Protein AF-D3FCY1-F1 (afdb_monomer_lite)

Sequence (72 aa):
MTGIDQLEYFSRQLEDAAAQLRGGELEPEQAARLVEECARLAGDAANELDRRVRNAADPPAPGQTTLPTDRA

Organism: Conexibacter woesei (strain DSM 14684 / CCUG 47730 / CIP 108061 / JCM 11494 / NBRC 100937 / ID131577) (NCBI:txid469383)

Secondary structure (DSSP, 8-state):
--HHHHHHHHHHHHHHHHHHHHH--S-HHHHHHHHHHHHHHHHHHHHHHHHHHHHHSPPPPTT---------

pLDDT: mean 83.51, std 12.97, range [54.59, 95.81]

Radius of gyration: 19.27 Å; chains: 1; bounding box: 59×19×44 Å

Structure (mmCIF, N/CA/C/O backbone):
data_AF-D3FCY1-F1
#
_entry.id   AF-D3FCY1-F1
#
loop_
_atom_site.group_PDB
_atom_site.id
_atom_site.type_symbol
_atom_site.label_atom_id
_atom_site.label_alt_id
_atom_site.label_comp_id
_atom_site.label_asym_id
_atom_site.label_entity_id
_atom_site.label_seq_id
_atom_site.pdbx_PDB_ins_code
_atom_site.Cartn_x
_atom_site.Cartn_y
_atom_site.Cartn_z
_atom_site.occupancy
_atom_site.B_iso_or_equiv
_atom_site.auth_seq_id
_atom_site.auth_comp_id
_atom_site.auth_asym_id
_atom_site.auth_atom_id
_atom_site.pdbx_PDB_model_num
ATOM 1 N N . MET A 1 1 ? 1.476 -15.347 -13.710 1.00 60.38 1 MET A N 1
ATOM 2 C CA . MET A 1 1 ? 1.225 -13.937 -13.363 1.00 60.38 1 MET A CA 1
ATOM 3 C C . MET A 1 1 ? 2.357 -13.136 -13.966 1.00 60.38 1 MET A C 1
ATOM 5 O O . MET A 1 1 ? 3.508 -13.424 -13.659 1.00 60.38 1 MET A O 1
ATOM 9 N N . THR A 1 2 ? 2.062 -12.266 -14.926 1.00 76.81 2 THR A N 1
ATOM 10 C CA . THR A 1 2 ? 3.051 -11.336 -15.479 1.00 76.81 2 THR A CA 1
ATOM 11 C C . THR A 1 2 ? 3.333 -10.237 -14.461 1.00 76.81 2 THR A C 1
ATOM 13 O O . THR A 1 2 ? 2.599 -10.082 -13.486 1.00 76.81 2 THR A O 1
ATOM 16 N N . GLY A 1 3 ? 4.394 -9.458 -14.669 1.00 73.06 3 GLY A N 1
ATOM 17 C CA . GLY A 1 3 ? 4.676 -8.334 -13.790 1.00 73.06 3 GLY A CA 1
ATOM 18 C C . GLY A 1 3 ? 3.455 -7.412 -13.638 1.00 73.06 3 GLY A C 1
ATOM 19 O O . GLY A 1 3 ? 3.054 -7.090 -12.522 1.00 73.06 3 GLY A O 1
ATOM 20 N N . ILE A 1 4 ? 2.831 -6.975 -14.730 1.00 80.81 4 ILE A N 1
ATOM 21 C CA . ILE A 1 4 ? 1.709 -6.022 -14.652 1.00 80.81 4 ILE A CA 1
ATOM 22 C C . ILE A 1 4 ? 0.612 -6.533 -13.703 1.00 80.81 4 ILE A C 1
ATOM 24 O O . ILE A 1 4 ? 0.216 -5.797 -12.803 1.00 80.81 4 ILE A O 1
ATOM 28 N N . ASP A 1 5 ? 0.290 -7.826 -13.770 1.00 88.06 5 ASP A N 1
ATOM 29 C CA . ASP A 1 5 ? -0.661 -8.480 -12.860 1.00 88.06 5 ASP A CA 1
ATOM 30 C C . ASP A 1 5 ? -0.259 -8.372 -11.372 1.00 88.06 5 ASP A C 1
ATOM 32 O O . ASP A 1 5 ? -1.114 -8.268 -10.497 1.00 88.06 5 ASP A O 1
ATOM 36 N N . GLN A 1 6 ? 1.042 -8.371 -11.064 1.00 87.25 6 GLN A N 1
ATOM 37 C CA . GLN A 1 6 ? 1.564 -8.257 -9.698 1.00 87.25 6 GLN A CA 1
ATOM 38 C C . GLN A 1 6 ? 1.451 -6.833 -9.125 1.00 87.25 6 GLN A C 1
ATOM 40 O O . GLN A 1 6 ? 1.178 -6.681 -7.937 1.00 87.25 6 GLN A O 1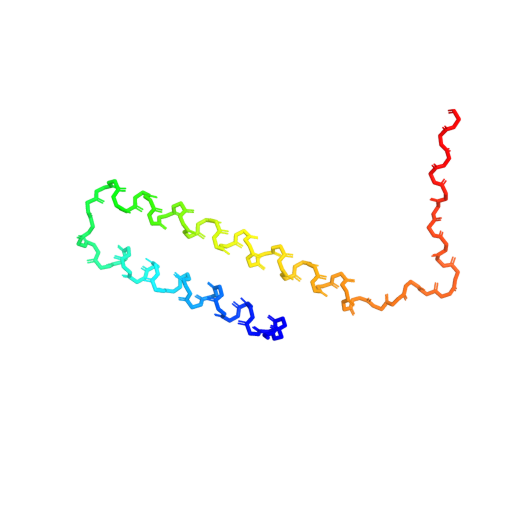
ATOM 45 N N . LEU A 1 7 ? 1.654 -5.789 -9.943 1.00 90.81 7 LEU A N 1
ATOM 46 C CA . LEU A 1 7 ? 1.469 -4.401 -9.485 1.00 90.81 7 LEU A CA 1
ATOM 47 C C . LEU A 1 7 ? -0.014 -4.079 -9.293 1.00 90.81 7 LEU A C 1
ATOM 49 O O . LEU A 1 7 ? -0.372 -3.482 -8.282 1.00 90.81 7 LEU A O 1
ATOM 53 N N . GLU A 1 8 ? -0.864 -4.532 -10.215 1.00 91.12 8 GLU A N 1
ATOM 54 C CA . GLU A 1 8 ? -2.321 -4.421 -10.091 1.00 91.12 8 GLU A CA 1
ATOM 55 C C . GLU A 1 8 ? -2.820 -5.118 -8.820 1.00 91.12 8 GLU A C 1
ATOM 57 O O . GLU A 1 8 ? -3.612 -4.551 -8.068 1.00 91.12 8 GLU A O 1
ATOM 62 N N . TYR A 1 9 ? -2.289 -6.308 -8.516 1.00 92.06 9 TYR A N 1
ATOM 63 C CA . TYR A 1 9 ? -2.577 -7.002 -7.263 1.00 92.06 9 TYR A CA 1
ATOM 64 C C . TYR A 1 9 ? -2.210 -6.158 -6.033 1.00 92.06 9 TYR A C 1
ATOM 66 O O . TYR A 1 9 ? -3.035 -5.996 -5.135 1.00 92.06 9 TYR A O 1
ATOM 74 N N . PHE A 1 10 ? -1.005 -5.579 -5.984 1.00 91.06 10 PHE A N 1
ATOM 75 C CA . PHE A 1 10 ? -0.606 -4.741 -4.848 1.00 91.06 10 PHE A CA 1
ATOM 76 C C . PHE A 1 10 ? -1.448 -3.464 -4.724 1.00 91.06 10 PHE A C 1
ATOM 78 O O . PHE A 1 10 ? -1.811 -3.097 -3.607 1.00 91.06 10 PHE A O 1
ATOM 85 N N . SER A 1 11 ? -1.805 -2.820 -5.842 1.00 92.00 11 SER A N 1
ATOM 86 C CA . SER A 1 11 ? -2.689 -1.644 -5.831 1.00 92.00 11 SER A CA 1
ATOM 87 C C . SER A 1 11 ? -4.067 -1.995 -5.279 1.00 92.00 11 SER A C 1
ATOM 89 O O . SER A 1 11 ? -4.571 -1.306 -4.395 1.00 92.00 11 SER A O 1
ATOM 91 N N . ARG A 1 12 ? -4.641 -3.122 -5.718 1.00 94.94 12 ARG A N 1
ATOM 92 C CA . ARG A 1 12 ? -5.944 -3.597 -5.239 1.00 94.94 12 ARG A CA 1
ATOM 93 C C . ARG A 1 12 ? -5.948 -3.832 -3.729 1.00 94.94 12 ARG A C 1
ATOM 95 O O . ARG A 1 12 ? -6.830 -3.343 -3.031 1.00 94.94 12 ARG A O 1
ATOM 102 N N . GLN A 1 13 ? -4.926 -4.518 -3.218 1.00 93.44 13 GLN A N 1
ATOM 103 C CA . GLN A 1 13 ? -4.792 -4.777 -1.783 1.00 93.44 13 GLN A CA 1
ATOM 104 C C . GLN A 1 13 ? -4.650 -3.477 -0.971 1.00 93.44 13 GLN A C 1
ATOM 106 O O . GLN A 1 13 ? -5.222 -3.363 0.112 1.00 93.44 13 GLN A O 1
ATOM 111 N N . LEU A 1 14 ? -3.920 -2.485 -1.494 1.00 92.50 14 LEU A N 1
ATOM 112 C CA . LEU A 1 14 ? -3.791 -1.166 -0.867 1.00 92.50 14 LEU A CA 1
ATOM 113 C C . LEU A 1 14 ? -5.118 -0.403 -0.837 1.00 92.50 14 LEU A C 1
ATOM 115 O O . LEU A 1 14 ? -5.454 0.211 0.176 1.00 92.50 14 LEU A O 1
ATOM 119 N N . GLU A 1 15 ? -5.874 -0.433 -1.932 1.00 94.44 15 GLU A N 1
ATOM 120 C CA . GLU A 1 15 ? -7.181 0.219 -2.028 1.00 94.44 15 GLU A CA 1
ATOM 121 C C . GLU A 1 15 ? -8.178 -0.363 -1.023 1.00 94.44 15 GLU A C 1
ATOM 123 O O . GLU A 1 15 ? -8.848 0.401 -0.320 1.00 94.44 15 GLU A O 1
ATOM 128 N N . ASP A 1 16 ? -8.222 -1.692 -0.902 1.00 93.25 16 ASP A N 1
ATOM 129 C CA . ASP A 1 16 ? -9.107 -2.402 0.023 1.00 93.25 16 ASP A CA 1
ATOM 130 C C . ASP A 1 16 ? -8.744 -2.119 1.491 1.00 93.25 16 ASP A C 1
ATOM 132 O O . ASP A 1 16 ? -9.622 -1.858 2.321 1.00 93.25 16 ASP A O 1
ATOM 136 N N . ALA A 1 17 ? -7.452 -2.108 1.826 1.00 91.00 17 ALA A N 1
ATOM 137 C CA . ALA A 1 17 ? -6.984 -1.757 3.165 1.00 91.00 17 ALA A CA 1
ATOM 138 C C . ALA A 1 17 ? -7.263 -0.279 3.500 1.00 91.00 17 ALA A C 1
ATOM 140 O O . ALA A 1 17 ? -7.750 0.052 4.584 1.00 91.00 17 ALA A O 1
ATOM 141 N N . ALA A 1 18 ? -7.048 0.633 2.549 1.00 90.50 18 ALA A N 1
ATOM 142 C CA . ALA A 1 18 ? -7.361 2.047 2.732 1.00 90.50 18 ALA A CA 1
ATOM 143 C C . ALA A 1 18 ? -8.872 2.305 2.860 1.00 90.50 18 ALA A C 1
ATOM 145 O O . ALA A 1 18 ? -9.284 3.202 3.598 1.00 90.50 18 ALA A O 1
ATOM 146 N N . ALA A 1 19 ? -9.7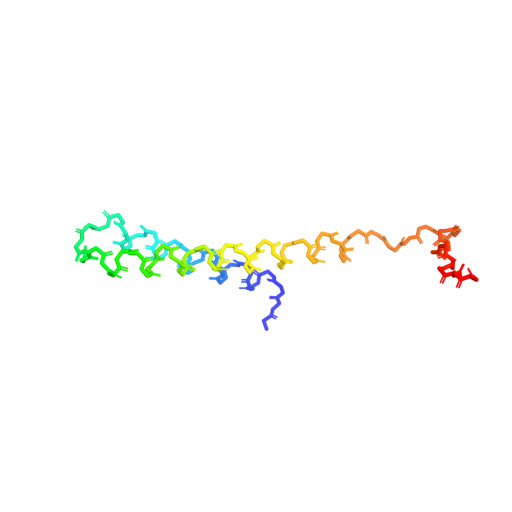10 1.538 2.156 1.00 93.56 19 ALA A N 1
ATOM 147 C CA . ALA A 1 19 ? -11.161 1.611 2.291 1.00 93.56 19 ALA A CA 1
ATOM 148 C C . ALA A 1 19 ? -11.615 1.205 3.700 1.00 93.56 19 ALA A C 1
ATOM 150 O O . ALA A 1 19 ? -12.417 1.918 4.300 1.00 93.56 19 ALA A O 1
ATOM 151 N N . GLN A 1 20 ? -11.044 0.133 4.254 1.00 90.44 20 GLN A N 1
ATOM 152 C CA . GLN A 1 20 ? -11.311 -0.307 5.626 1.00 90.44 20 GLN A CA 1
ATOM 153 C C . GLN A 1 20 ? -10.893 0.745 6.666 1.00 90.44 20 GLN A C 1
ATOM 155 O O . GLN A 1 20 ? -11.676 1.059 7.560 1.00 90.44 20 GLN A O 1
ATOM 160 N N . LEU A 1 21 ? -9.717 1.367 6.510 1.00 89.62 21 LEU A N 1
ATOM 161 C CA . LEU A 1 21 ? -9.280 2.468 7.383 1.00 89.62 21 LEU A CA 1
ATOM 162 C C . LEU A 1 21 ? -10.240 3.663 7.343 1.00 89.62 21 LEU A C 1
ATOM 164 O O . LEU A 1 21 ? -10.581 4.219 8.386 1.00 89.62 21 LEU A O 1
ATOM 168 N N . ARG A 1 22 ? -10.703 4.053 6.148 1.00 90.00 22 ARG A N 1
ATOM 169 C CA . ARG A 1 22 ? -11.677 5.147 5.986 1.00 90.00 22 ARG A CA 1
ATOM 170 C C . ARG A 1 22 ? -13.060 4.805 6.536 1.00 90.00 22 ARG A C 1
ATOM 172 O O . ARG A 1 22 ? -13.796 5.726 6.874 1.00 90.00 22 ARG A O 1
ATOM 179 N N . GLY A 1 23 ? -13.400 3.518 6.615 1.00 92.44 23 GLY A N 1
ATOM 180 C CA . GLY A 1 23 ? -14.644 3.045 7.218 1.00 92.44 23 GLY A CA 1
ATOM 181 C C . GLY A 1 23 ? -14.763 3.417 8.697 1.00 92.44 23 GLY A C 1
ATOM 182 O O . GLY A 1 23 ? -15.866 3.652 9.171 1.00 92.44 23 GLY A O 1
ATOM 183 N N . GLY A 1 24 ? -13.640 3.541 9.414 1.00 86.44 24 GLY A N 1
ATOM 184 C CA . GLY A 1 24 ? -13.612 4.058 10.787 1.00 86.44 24 GLY A CA 1
ATOM 185 C C . GLY A 1 24 ? -14.190 3.120 11.856 1.00 86.44 24 GLY A C 1
ATOM 186 O O . GLY A 1 24 ? -14.221 3.494 13.022 1.00 86.44 24 GLY A O 1
ATOM 187 N N . GLU A 1 25 ? -14.602 1.905 11.489 1.00 89.12 25 GLU A N 1
ATOM 188 C CA . GLU A 1 25 ? -15.141 0.877 12.399 1.00 89.12 25 GLU A CA 1
ATOM 189 C C . GLU A 1 25 ? -14.045 -0.037 12.987 1.00 89.12 25 GLU A C 1
ATOM 191 O O . GLU A 1 25 ? -14.318 -1.149 13.432 1.00 89.12 25 GLU A O 1
ATOM 196 N N . LEU A 1 26 ? -12.785 0.407 12.956 1.00 90.38 26 LEU A N 1
ATOM 197 C CA . LEU A 1 26 ? -11.634 -0.372 13.406 1.00 90.38 26 LEU A CA 1
ATOM 198 C C . LEU A 1 26 ? -11.168 0.101 14.779 1.00 90.38 26 LEU A C 1
ATOM 200 O O . LEU A 1 26 ? -10.952 1.294 14.996 1.00 90.38 26 LEU A O 1
ATOM 204 N N . GLU A 1 27 ? -10.913 -0.855 15.668 1.00 94.81 27 GLU A N 1
ATOM 205 C CA . GLU A 1 27 ? -10.210 -0.576 16.917 1.00 94.81 27 GLU A CA 1
ATOM 206 C C . GLU A 1 27 ? -8.782 -0.068 16.634 1.00 94.81 27 GLU A C 1
ATOM 208 O O . GLU A 1 27 ? -8.181 -0.446 15.617 1.00 94.81 27 GLU A O 1
ATOM 213 N N . PRO A 1 28 ? -8.188 0.747 17.522 1.00 91.12 28 PRO A N 1
ATOM 214 C CA . PRO A 1 28 ? -6.870 1.348 17.304 1.00 91.12 28 PRO A CA 1
ATOM 215 C C . PRO A 1 28 ? -5.775 0.339 16.926 1.00 91.12 28 PRO A C 1
ATOM 217 O O . PRO A 1 28 ? -5.007 0.574 15.993 1.00 91.12 28 PRO A O 1
ATOM 220 N N . GLU A 1 29 ? -5.726 -0.823 17.581 1.00 93.75 29 GLU A N 1
ATOM 221 C CA . GLU A 1 29 ? -4.754 -1.882 17.287 1.00 93.75 29 GLU A CA 1
ATOM 222 C C . GLU A 1 29 ? -5.020 -2.594 15.952 1.00 93.75 29 GLU A C 1
ATOM 224 O O . GLU A 1 29 ? -4.111 -3.184 15.362 1.00 93.75 29 GLU A O 1
ATOM 229 N N . GLN A 1 30 ? -6.264 -2.601 15.471 1.00 91.56 30 GLN A N 1
ATOM 230 C CA . GLN A 1 30 ? -6.594 -3.104 14.135 1.00 91.56 30 GLN A CA 1
ATOM 231 C C . GLN A 1 30 ? -6.208 -2.087 13.065 1.00 91.56 30 GLN A C 1
ATOM 233 O O . GLN A 1 30 ? -5.578 -2.465 12.080 1.00 91.56 30 GLN A O 1
ATOM 238 N N . ALA A 1 31 ? -6.499 -0.805 13.290 1.00 92.25 31 ALA A N 1
ATOM 239 C CA . ALA A 1 31 ? -6.078 0.268 12.399 1.00 92.25 31 ALA A CA 1
ATOM 240 C C . ALA A 1 31 ? -4.546 0.330 12.274 1.00 92.25 31 ALA A C 1
ATOM 242 O O . ALA A 1 31 ? -4.032 0.419 11.162 1.00 92.25 31 ALA A O 1
ATOM 243 N N . ALA A 1 32 ? -3.808 0.201 13.383 1.00 93.81 32 ALA A N 1
ATOM 244 C CA . ALA A 1 32 ? -2.344 0.182 13.377 1.00 93.81 32 ALA A CA 1
ATOM 245 C C . ALA A 1 32 ? -1.784 -0.969 12.524 1.00 93.81 32 ALA A C 1
ATOM 247 O O . ALA A 1 32 ? -0.977 -0.736 11.626 1.00 93.81 32 ALA A O 1
ATOM 248 N N . ARG A 1 33 ? -2.281 -2.195 12.734 1.00 94.44 33 ARG A N 1
ATOM 249 C CA . ARG A 1 33 ? -1.882 -3.367 11.935 1.00 94.44 33 ARG A CA 1
ATOM 250 C C . ARG A 1 33 ? -2.189 -3.195 10.450 1.00 94.44 33 ARG A C 1
ATOM 252 O O . ARG A 1 33 ? -1.382 -3.576 9.608 1.00 94.44 33 ARG A O 1
ATOM 259 N N . LEU A 1 34 ? -3.334 -2.603 10.127 1.00 93.12 34 LEU A N 1
ATOM 260 C CA . LEU A 1 34 ? -3.736 -2.373 8.744 1.00 93.12 34 LEU A CA 1
ATOM 261 C C . LEU A 1 34 ? -2.874 -1.292 8.066 1.00 93.12 34 LEU A C 1
ATOM 263 O O . LEU A 1 34 ? -2.526 -1.422 6.896 1.00 93.12 34 LEU A O 1
ATOM 267 N N . VAL A 1 35 ? -2.460 -0.255 8.802 1.00 93.06 35 VAL A N 1
ATOM 268 C CA . VAL A 1 35 ? -1.492 0.746 8.318 1.00 93.06 35 VAL A CA 1
ATOM 269 C C . VAL A 1 35 ? -0.111 0.124 8.082 1.00 93.06 35 VAL A C 1
ATOM 271 O O . VAL A 1 35 ? 0.521 0.416 7.066 1.00 93.06 35 VAL A O 1
ATOM 274 N N . GLU A 1 36 ? 0.356 -0.752 8.973 1.00 95.81 36 GLU A N 1
ATOM 275 C CA . GLU A 1 36 ? 1.609 -1.498 8.785 1.00 95.81 36 GLU A CA 1
ATOM 276 C C . GLU A 1 36 ? 1.555 -2.397 7.541 1.00 95.81 36 GLU A C 1
ATOM 278 O O . GLU A 1 36 ? 2.509 -2.445 6.759 1.00 95.81 36 GLU A O 1
ATOM 283 N N . GLU A 1 37 ? 0.425 -3.067 7.313 1.00 93.56 37 GLU A N 1
ATOM 284 C CA . GLU A 1 37 ? 0.204 -3.871 6.113 1.00 93.56 37 GLU A CA 1
ATOM 285 C C . GLU A 1 37 ? 0.221 -3.015 4.840 1.00 93.56 37 GLU A C 1
ATOM 287 O O . GLU A 1 37 ? 0.903 -3.373 3.876 1.00 93.56 37 GLU A O 1
ATOM 292 N N . CYS A 1 38 ? -0.434 -1.848 4.851 1.00 92.38 38 CYS A N 1
ATOM 293 C CA . CYS A 1 38 ? -0.349 -0.876 3.760 1.00 92.38 38 CYS A CA 1
ATOM 294 C C . CYS A 1 38 ? 1.100 -0.461 3.478 1.00 92.38 38 CYS A C 1
ATOM 296 O O . CYS A 1 38 ? 1.529 -0.445 2.324 1.00 92.38 38 CYS A O 1
ATOM 298 N N . ALA A 1 39 ? 1.880 -0.151 4.516 1.00 95.06 39 ALA A N 1
ATOM 299 C CA . ALA A 1 39 ? 3.281 0.227 4.351 1.00 95.06 39 ALA A CA 1
ATOM 300 C C . ALA A 1 39 ? 4.107 -0.905 3.716 1.00 95.06 39 ALA A C 1
ATOM 302 O O . ALA A 1 39 ? 4.917 -0.648 2.821 1.00 95.06 39 ALA A O 1
ATOM 303 N N . ARG A 1 40 ? 3.866 -2.162 4.119 1.00 94.69 40 ARG A N 1
ATOM 304 C CA . ARG A 1 40 ? 4.520 -3.336 3.522 1.00 94.69 40 ARG A CA 1
ATOM 305 C C . ARG A 1 40 ? 4.163 -3.488 2.043 1.00 94.69 40 ARG A C 1
ATOM 307 O O . ARG A 1 40 ? 5.062 -3.587 1.214 1.00 94.69 40 ARG A O 1
ATOM 314 N N . LEU A 1 41 ? 2.871 -3.455 1.710 1.00 92.44 41 LEU A N 1
ATOM 315 C CA . LEU A 1 41 ? 2.383 -3.595 0.333 1.00 92.44 41 LEU A CA 1
ATOM 316 C C . LEU A 1 41 ? 2.925 -2.493 -0.587 1.00 92.44 41 LEU A C 1
ATOM 318 O O . LEU A 1 41 ? 3.328 -2.772 -1.715 1.00 92.44 41 LEU A O 1
ATOM 322 N N . ALA A 1 42 ? 2.988 -1.252 -0.098 1.00 92.44 42 ALA A N 1
ATOM 323 C CA . ALA A 1 42 ? 3.571 -0.137 -0.837 1.00 92.44 42 ALA A CA 1
ATOM 324 C C . ALA A 1 42 ? 5.073 -0.342 -1.097 1.00 92.44 42 ALA A C 1
ATOM 326 O O . ALA A 1 42 ? 5.549 -0.072 -2.201 1.00 92.44 42 ALA A O 1
ATOM 327 N N . GLY A 1 43 ? 5.813 -0.858 -0.111 1.00 94.56 43 GLY A N 1
ATOM 328 C CA . GLY A 1 43 ? 7.224 -1.214 -0.270 1.00 94.56 43 GLY A CA 1
ATOM 329 C C . GLY A 1 43 ? 7.442 -2.312 -1.313 1.00 94.56 43 GLY A C 1
ATOM 330 O O . GLY A 1 43 ? 8.310 -2.183 -2.177 1.00 94.56 43 GLY A O 1
ATOM 331 N N . ASP A 1 44 ? 6.622 -3.363 -1.283 1.00 92.50 44 ASP A N 1
ATOM 332 C CA . ASP A 1 44 ? 6.689 -4.463 -2.249 1.00 92.50 44 ASP A CA 1
ATOM 333 C C . ASP A 1 44 ? 6.382 -3.983 -3.677 1.00 92.50 44 ASP A C 1
ATOM 335 O O . ASP A 1 44 ? 7.118 -4.303 -4.615 1.00 92.50 44 ASP A O 1
ATOM 339 N N . ALA A 1 45 ? 5.353 -3.145 -3.839 1.00 91.69 45 ALA A N 1
ATOM 340 C CA . ALA A 1 45 ? 5.011 -2.536 -5.121 1.00 91.69 45 ALA A CA 1
ATOM 341 C C . ALA A 1 45 ? 6.131 -1.626 -5.652 1.00 91.69 45 ALA A C 1
ATOM 343 O O . ALA A 1 45 ? 6.486 -1.710 -6.828 1.00 91.69 45 ALA A O 1
ATOM 344 N N . ALA A 1 46 ? 6.724 -0.790 -4.793 1.00 91.81 46 ALA A N 1
ATOM 345 C CA . ALA A 1 46 ? 7.828 0.089 -5.172 1.00 91.81 46 ALA A CA 1
ATOM 346 C C . ALA A 1 46 ? 9.063 -0.707 -5.620 1.00 91.81 46 ALA A C 1
ATOM 348 O O . ALA A 1 46 ? 9.657 -0.396 -6.652 1.00 91.81 46 ALA A O 1
ATOM 349 N N . ASN A 1 47 ? 9.413 -1.769 -4.890 1.00 92.38 47 ASN A N 1
ATOM 350 C CA . ASN A 1 47 ? 10.520 -2.656 -5.247 1.00 92.38 47 ASN A CA 1
ATOM 351 C C . ASN A 1 47 ? 10.295 -3.341 -6.597 1.00 92.38 47 ASN A C 1
ATOM 353 O O . ASN A 1 47 ? 11.219 -3.456 -7.405 1.00 92.38 47 ASN A O 1
ATOM 357 N N . GLU A 1 48 ? 9.075 -3.805 -6.849 1.00 90.19 48 GLU A N 1
ATOM 358 C CA . GLU A 1 48 ? 8.726 -4.454 -8.106 1.00 90.19 48 GLU A CA 1
ATOM 359 C C . GLU A 1 48 ? 8.724 -3.464 -9.282 1.00 90.19 48 GLU A C 1
ATOM 361 O O . GLU A 1 48 ? 9.243 -3.775 -10.356 1.00 90.19 48 GLU A O 1
ATOM 366 N N . LEU A 1 49 ? 8.214 -2.246 -9.079 1.00 89.81 49 LEU A N 1
ATOM 367 C CA . LEU A 1 49 ? 8.281 -1.177 -10.075 1.00 89.81 49 LEU A CA 1
ATOM 368 C C . LEU A 1 49 ? 9.734 -0.823 -10.416 1.00 89.81 49 LEU A C 1
ATOM 370 O O . LEU A 1 49 ? 10.097 -0.760 -11.588 1.00 89.81 49 LEU A O 1
ATOM 374 N N . ASP A 1 50 ? 10.581 -0.646 -9.407 1.00 90.19 50 ASP A N 1
ATOM 375 C CA . ASP A 1 50 ? 11.989 -0.298 -9.590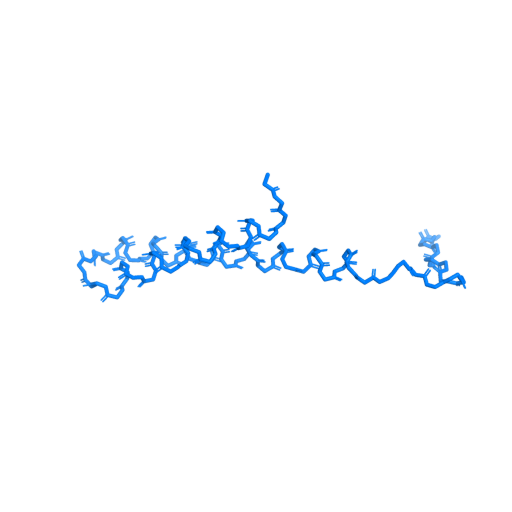 1.00 90.19 50 ASP A CA 1
ATOM 376 C C . ASP A 1 50 ? 12.787 -1.418 -10.286 1.00 90.19 50 ASP A C 1
ATOM 378 O O . ASP A 1 50 ? 13.585 -1.158 -11.191 1.00 90.19 50 ASP A O 1
ATOM 382 N N . ARG A 1 51 ? 12.522 -2.692 -9.959 1.00 87.31 51 ARG A N 1
ATOM 383 C CA . ARG A 1 51 ? 13.066 -3.835 -10.718 1.00 87.31 51 ARG A CA 1
ATOM 384 C C . ARG A 1 51 ? 12.698 -3.758 -12.195 1.00 87.31 51 ARG A C 1
ATOM 386 O O . ARG A 1 51 ? 13.542 -4.029 -13.045 1.00 87.31 51 ARG A O 1
ATOM 393 N N . ARG A 1 52 ? 11.466 -3.367 -12.522 1.00 85.94 52 ARG A N 1
ATOM 394 C CA . ARG A 1 52 ? 11.039 -3.230 -13.920 1.00 85.94 52 ARG A CA 1
ATOM 395 C C . ARG A 1 52 ? 11.674 -2.065 -14.621 1.00 85.94 52 ARG A C 1
ATOM 397 O O . ARG A 1 52 ? 12.100 -2.250 -15.748 1.00 85.94 52 ARG A O 1
ATOM 404 N N . VAL A 1 53 ? 11.750 -0.902 -13.982 1.00 88.06 53 VAL A N 1
ATOM 405 C CA . VAL A 1 53 ? 12.425 0.260 -14.569 1.00 88.06 53 VAL A CA 1
ATOM 406 C C . VAL A 1 53 ? 13.867 -0.105 -14.923 1.00 88.06 53 VAL A C 1
ATOM 408 O O . VAL A 1 53 ? 14.318 0.193 -16.024 1.00 88.06 53 VAL A O 1
ATOM 411 N N . ARG A 1 54 ? 14.557 -0.843 -14.045 1.00 84.06 54 ARG A N 1
ATOM 412 C CA . ARG A 1 54 ? 15.918 -1.333 -14.307 1.00 84.06 54 ARG A CA 1
ATOM 413 C C . ARG A 1 54 ? 15.993 -2.386 -15.411 1.00 84.06 54 ARG A C 1
ATOM 415 O O . ARG A 1 54 ? 16.926 -2.344 -16.200 1.00 84.06 54 ARG A O 1
ATOM 422 N N . ASN A 1 55 ? 15.027 -3.299 -15.488 1.00 80.31 55 ASN A N 1
ATOM 423 C CA . ASN A 1 55 ? 14.994 -4.343 -16.520 1.00 80.31 55 ASN A CA 1
ATOM 424 C C . ASN A 1 55 ? 14.485 -3.845 -17.886 1.00 80.31 55 ASN A C 1
ATOM 426 O O . ASN A 1 55 ? 14.753 -4.481 -18.899 1.00 80.31 55 ASN A O 1
ATOM 430 N N . ALA A 1 56 ? 13.709 -2.760 -17.907 1.00 76.81 56 ALA A N 1
ATOM 431 C CA . ALA A 1 56 ? 13.184 -2.121 -19.111 1.00 76.81 56 ALA A CA 1
ATOM 432 C C . ALA A 1 56 ? 14.137 -1.060 -19.677 1.00 76.81 56 ALA A C 1
ATOM 434 O O . ALA A 1 56 ? 13.987 -0.671 -20.833 1.00 76.81 56 ALA A O 1
ATOM 435 N N . ALA A 1 57 ? 15.101 -0.585 -18.881 1.00 70.81 57 ALA A N 1
ATOM 436 C CA . ALA A 1 57 ? 16.223 0.179 -19.400 1.00 70.81 57 ALA A CA 1
ATOM 437 C C . ALA A 1 57 ? 17.019 -0.709 -20.371 1.00 70.81 57 ALA A C 1
ATOM 439 O O . ALA A 1 57 ? 17.342 -1.850 -20.037 1.00 70.81 57 ALA A O 1
ATOM 440 N N . ASP A 1 58 ? 17.288 -0.190 -21.574 1.00 61.06 58 ASP A N 1
ATOM 441 C CA . ASP A 1 58 ? 18.044 -0.883 -22.621 1.00 61.06 58 ASP A CA 1
ATOM 442 C C . ASP A 1 58 ? 19.325 -1.530 -22.066 1.00 61.06 58 ASP A C 1
ATOM 444 O O . ASP A 1 58 ? 19.943 -0.983 -21.140 1.00 61.06 58 ASP A O 1
ATOM 448 N N . PRO A 1 59 ? 19.776 -2.666 -22.638 1.00 61.75 59 PRO A N 1
ATOM 449 C CA . PRO A 1 59 ? 21.070 -3.216 -22.282 1.00 61.75 59 PRO A CA 1
ATOM 450 C C . PRO A 1 59 ? 22.145 -2.128 -22.432 1.00 61.75 59 PRO A C 1
ATOM 452 O O . PRO A 1 59 ? 22.076 -1.328 -23.373 1.00 61.75 59 PRO A O 1
ATOM 455 N N . PRO A 1 60 ? 23.135 -2.081 -21.519 1.00 59.62 60 PRO A N 1
ATOM 456 C CA . PRO A 1 60 ? 24.205 -1.098 -21.581 1.00 59.62 60 PRO A CA 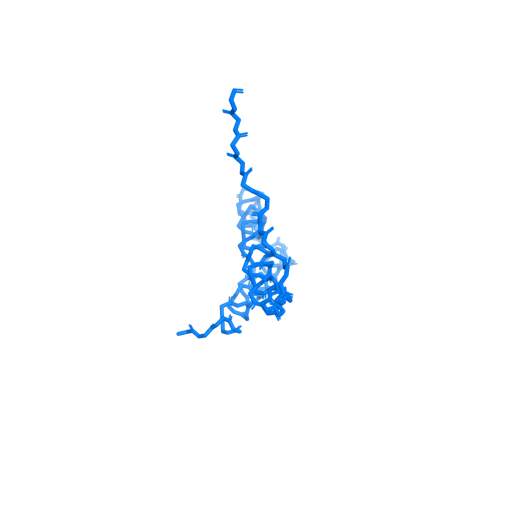1
ATOM 457 C C . PRO A 1 60 ? 24.778 -1.052 -23.000 1.00 59.62 60 PRO A C 1
ATOM 459 O O . PRO A 1 60 ? 25.146 -2.090 -23.554 1.00 59.62 60 PRO A O 1
ATOM 462 N N . ALA A 1 61 ? 24.800 0.145 -23.600 1.00 59.38 61 ALA A N 1
ATOM 463 C CA . ALA A 1 61 ? 25.278 0.338 -24.965 1.00 59.38 61 ALA A CA 1
ATOM 464 C C . ALA A 1 61 ? 26.645 -0.354 -25.155 1.00 59.38 61 ALA A C 1
ATOM 466 O O . ALA A 1 61 ? 27.475 -0.300 -24.239 1.00 59.38 61 ALA A O 1
ATOM 467 N N . PRO A 1 62 ? 26.909 -0.998 -26.310 1.00 61.47 62 PRO A N 1
ATOM 468 C CA . PRO A 1 62 ? 28.178 -1.679 -26.547 1.00 61.47 62 PRO A CA 1
ATOM 469 C C . PRO A 1 62 ? 29.352 -0.722 -26.280 1.00 61.47 62 PRO A C 1
ATOM 471 O O . PRO A 1 62 ? 29.484 0.308 -26.935 1.00 61.47 62 PRO A O 1
ATOM 474 N N . GLY A 1 63 ? 30.163 -1.045 -25.265 1.00 63.19 63 GLY A N 1
ATOM 475 C CA . GLY A 1 63 ? 31.230 -0.185 -24.727 1.00 63.19 63 GLY A CA 1
ATOM 476 C C . GLY A 1 63 ? 31.083 0.173 -23.239 1.00 63.19 63 GLY A C 1
ATOM 477 O O . GLY A 1 63 ? 32.047 0.608 -22.617 1.00 63.19 63 GLY A O 1
ATOM 478 N N . GLN A 1 64 ? 29.919 -0.063 -22.635 1.00 63.25 64 GLN A N 1
ATOM 479 C CA . GLN A 1 64 ? 29.682 0.065 -21.192 1.00 63.25 64 GLN A CA 1
ATOM 480 C C . GLN A 1 64 ? 30.088 -1.235 -20.469 1.00 63.25 64 GLN A C 1
ATOM 482 O O . GLN A 1 64 ? 29.256 -1.967 -19.937 1.00 63.25 64 GLN A O 1
ATOM 487 N N . THR A 1 65 ? 31.381 -1.570 -20.475 1.00 60.19 65 THR A N 1
ATOM 488 C CA . THR A 1 65 ? 31.906 -2.602 -19.567 1.00 60.19 65 THR A CA 1
ATOM 489 C C . THR A 1 65 ? 31.834 -2.075 -18.140 1.00 60.19 65 THR A C 1
ATOM 491 O O . THR A 1 65 ? 32.498 -1.093 -17.808 1.00 60.19 65 THR A O 1
ATOM 494 N N . THR A 1 66 ? 31.032 -2.731 -17.299 1.00 64.62 66 THR A N 1
ATOM 495 C CA . THR A 1 66 ? 31.059 -2.572 -15.840 1.00 64.62 66 THR A CA 1
ATOM 496 C C . THR A 1 66 ? 32.503 -2.574 -15.362 1.00 64.62 66 THR A C 1
ATOM 498 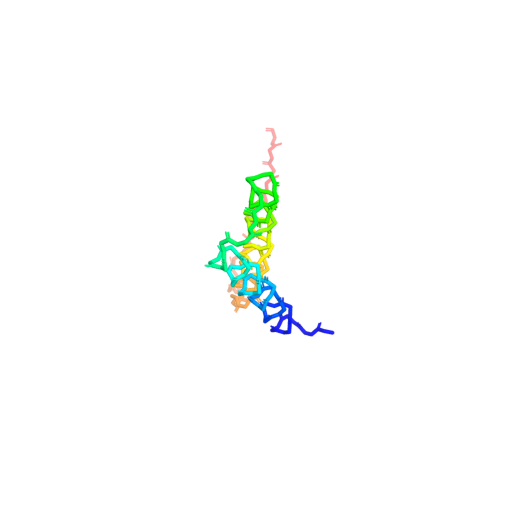O O . THR A 1 66 ? 33.236 -3.529 -15.631 1.00 64.62 66 THR A O 1
ATOM 501 N N . LEU A 1 67 ? 32.909 -1.492 -14.691 1.00 63.41 67 LEU A N 1
ATOM 502 C CA . LEU A 1 67 ? 34.256 -1.349 -14.156 1.00 63.41 67 LEU A CA 1
ATOM 503 C C . LEU A 1 67 ? 34.546 -2.569 -13.262 1.00 63.41 67 LEU A C 1
ATOM 505 O O . LEU A 1 67 ? 33.767 -2.817 -12.332 1.00 63.41 67 LEU A O 1
ATOM 509 N N . PRO A 1 68 ? 35.604 -3.355 -13.525 1.00 63.59 68 PRO A N 1
ATOM 510 C CA . PRO A 1 68 ? 35.944 -4.470 -12.660 1.00 63.59 68 PRO A CA 1
ATOM 511 C C . PRO A 1 68 ? 36.230 -3.910 -11.265 1.00 63.59 68 PRO A C 1
ATOM 513 O O . PRO A 1 68 ? 37.123 -3.084 -11.085 1.00 63.59 68 PRO A O 1
ATOM 516 N N . THR A 1 69 ? 35.426 -4.319 -10.281 1.00 63.06 69 THR A N 1
ATOM 517 C CA . THR A 1 69 ? 35.692 -4.037 -8.865 1.00 63.06 69 THR A CA 1
ATOM 518 C C . THR A 1 69 ? 36.805 -4.971 -8.418 1.00 63.06 69 THR A C 1
ATOM 520 O O . THR A 1 69 ? 36.573 -5.943 -7.709 1.00 63.06 69 THR A O 1
ATOM 523 N N . ASP A 1 70 ? 38.013 -4.707 -8.896 1.00 61.09 70 ASP A N 1
ATOM 524 C CA . ASP A 1 70 ? 39.217 -5.287 -8.329 1.00 61.09 70 ASP A CA 1
ATOM 525 C C . ASP A 1 70 ? 39.710 -4.313 -7.257 1.00 61.09 70 ASP A C 1
ATOM 527 O O . ASP A 1 70 ? 40.220 -3.229 -7.550 1.00 61.09 70 ASP A O 1
ATOM 531 N N . ARG A 1 71 ? 39.434 -4.645 -5.994 1.00 56.06 71 ARG A N 1
ATOM 532 C CA . ARG A 1 71 ? 40.112 -4.024 -4.858 1.00 56.06 71 ARG A CA 1
ATOM 533 C C . ARG A 1 71 ? 41.287 -4.917 -4.481 1.00 56.06 71 ARG A C 1
ATOM 535 O O . ARG A 1 71 ? 41.074 -5.950 -3.849 1.00 56.06 71 ARG A O 1
ATOM 542 N N . ALA A 1 72 ? 42.479 -4.492 -4.894 1.00 54.59 72 ALA A N 1
ATOM 543 C CA . ALA A 1 72 ? 43.750 -4.885 -4.293 1.00 54.59 72 ALA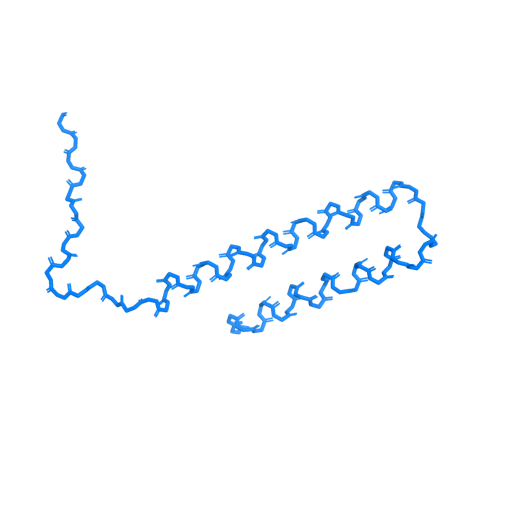 A CA 1
ATOM 544 C C . ALA A 1 72 ? 43.913 -4.271 -2.893 1.00 54.59 72 ALA A C 1
ATOM 546 O O . ALA A 1 72 ? 43.362 -3.165 -2.663 1.00 54.59 72 ALA A O 1
#

Foldseek 3Di:
DDLVVLLVVLVVLLVVLVVVLVVVPDDPVRNVVSVVVNVVSVVVSVVSVVVVVVVVPDDDDVPPDDDPPDDD